Protein AF-A0A3N5VMV5-F1 (afdb_monomer_lite)

pLDDT: mean 78.98, std 21.88, range [36.5, 98.56]

Sequence (116 aa):
MRSVEQGSAMRNAKHVTNAAVLALCGCLFWTAGGCRQAQAPSRPIIGITSVYEPAKEKKPAQTTVTFAYAAAVAENGGVPVVLPTIDNERILQRYLEVLDGLVLIGGDDIPPEMYG

Foldseek 3Di:
DDDDYDDDDDDDDDDPDDPPPVVVVPVVVPPPDDPPPPDPPDQFEEEEEWDWDPDDPPGHIDTDDDCVVCVVSVVVRHHYDYDYPDPDPVVVVVCVVRGPYYDYDDDDDDPPVPDD

Secondary structure (DSSP, 8-state):
------------------SSSTTSSTTTTSSS------------EEEEE-EEE--BTTB--EEE--HHHHHHHHHTT-EEEEE-----HHHHHHHHHH-SEEE----SPPPGGG--

Radius of gyration: 34.9 Å; chains: 1; bounding box: 73×63×100 Å

Structure (mmCIF, N/CA/C/O backbone):
data_AF-A0A3N5VMV5-F1
#
_entry.id   AF-A0A3N5VMV5-F1
#
loop_
_atom_site.group_PDB
_atom_site.id
_atom_site.type_symbol
_atom_site.label_atom_id
_atom_site.label_alt_id
_atom_site.label_comp_id
_atom_site.label_asym_id
_atom_site.label_entity_id
_atom_site.label_seq_id
_atom_site.pdbx_PDB_ins_code
_atom_site.Cartn_x
_atom_site.Cartn_y
_atom_site.Cartn_z
_atom_site.occupancy
_atom_site.B_iso_or_equiv
_atom_site.auth_seq_id
_atom_site.auth_comp_id
_atom_site.auth_asym_id
_atom_site.auth_atom_id
_atom_site.pdbx_PDB_model_num
ATOM 1 N N . MET A 1 1 ? -33.275 -48.821 80.405 1.00 43.09 1 MET A N 1
ATOM 2 C CA . MET A 1 1 ? -31.977 -49.390 79.970 1.00 43.09 1 MET A CA 1
ATOM 3 C C . MET A 1 1 ? -32.243 -50.393 78.856 1.00 43.09 1 MET A C 1
ATOM 5 O O . MET A 1 1 ? -33.127 -51.213 79.053 1.00 43.09 1 MET A O 1
ATOM 9 N N . ARG A 1 2 ? -31.454 -50.315 77.764 1.00 37.19 2 ARG A N 1
ATOM 10 C CA . ARG A 1 2 ? -31.484 -51.098 76.494 1.00 37.19 2 ARG A CA 1
ATOM 11 C C . ARG A 1 2 ? -32.663 -50.721 75.573 1.00 37.19 2 ARG A C 1
ATOM 13 O O . ARG A 1 2 ? -33.796 -50.969 75.942 1.00 37.19 2 ARG A O 1
ATOM 20 N N . SER A 1 3 ? -32.520 -49.927 74.505 1.00 41.19 3 SER A N 1
ATOM 21 C CA . SER A 1 3 ? -31.590 -49.915 73.350 1.00 41.19 3 SER A CA 1
ATOM 22 C C . SER A 1 3 ? -31.766 -51.101 72.395 1.00 41.19 3 SER A C 1
ATOM 24 O O . SER A 1 3 ? -31.929 -52.215 72.885 1.00 41.19 3 SER A O 1
ATOM 26 N N . VAL A 1 4 ? -31.597 -50.805 71.089 1.00 50.75 4 VAL A N 1
ATOM 27 C CA . VAL A 1 4 ? -31.507 -51.663 69.873 1.00 50.75 4 VAL A CA 1
ATOM 28 C C . VAL A 1 4 ? -32.779 -51.615 68.990 1.00 50.75 4 VAL A C 1
ATOM 30 O O . VAL A 1 4 ? -33.821 -52.111 69.397 1.00 50.75 4 VAL A O 1
ATOM 33 N N . GLU A 1 5 ? -32.817 -50.742 67.961 1.00 48.38 5 GLU A N 1
ATOM 34 C CA . GLU A 1 5 ? -32.515 -50.952 66.504 1.00 48.38 5 GLU A CA 1
ATOM 35 C C . GLU A 1 5 ? -33.729 -51.479 65.708 1.00 48.38 5 GLU A C 1
ATOM 37 O O . GLU A 1 5 ? -34.511 -52.238 66.255 1.00 48.38 5 GLU A O 1
ATOM 42 N N . GLN A 1 6 ? -33.976 -51.245 64.414 1.00 46.72 6 GLN A N 1
ATOM 43 C CA . GLN A 1 6 ? -33.566 -50.345 63.318 1.00 46.72 6 GLN A CA 1
ATOM 44 C C . GLN A 1 6 ? -34.482 -50.731 62.120 1.00 46.72 6 GLN A C 1
ATOM 46 O O . GLN A 1 6 ? -35.014 -51.838 62.095 1.00 46.72 6 GLN A O 1
ATOM 51 N N . GLY A 1 7 ? -34.596 -49.872 61.095 1.00 36.50 7 GLY A N 1
ATOM 52 C CA . GLY A 1 7 ? -35.085 -50.242 59.748 1.00 36.50 7 GLY A CA 1
ATOM 53 C C . GLY A 1 7 ? -36.384 -49.529 59.346 1.00 36.50 7 GLY A C 1
ATOM 54 O O . GLY A 1 7 ? -37.460 -49.977 59.703 1.00 36.50 7 GLY A O 1
ATOM 55 N N . SER A 1 8 ? -36.363 -48.309 58.799 1.00 40.94 8 SER A N 1
ATOM 56 C CA . SER A 1 8 ? -35.926 -47.886 57.451 1.00 40.94 8 SER A CA 1
ATOM 57 C C . SER A 1 8 ? -36.993 -48.073 56.358 1.00 40.94 8 SER A C 1
ATOM 59 O O . SER A 1 8 ? -37.498 -49.169 56.157 1.00 40.94 8 SER A O 1
ATOM 61 N N . ALA A 1 9 ? -37.201 -46.979 55.607 1.00 41.12 9 ALA A N 1
ATOM 62 C CA . ALA A 1 9 ? -37.903 -46.852 54.321 1.00 41.12 9 ALA A CA 1
ATOM 63 C C . ALA A 1 9 ? -39.450 -46.947 54.398 1.00 41.12 9 ALA A C 1
ATOM 65 O O . ALA A 1 9 ? -39.999 -47.821 55.037 1.00 41.12 9 ALA A O 1
ATOM 66 N N . MET A 1 10 ? -40.273 -46.070 53.818 1.00 38.44 10 MET A N 1
ATOM 67 C CA . MET A 1 10 ? -40.123 -45.161 52.686 1.00 38.44 10 MET A CA 1
ATOM 68 C C . MET A 1 10 ? -40.982 -43.905 52.902 1.00 38.44 10 MET A C 1
ATOM 70 O O . MET A 1 10 ? -42.160 -43.983 53.241 1.00 38.44 10 MET A O 1
ATOM 74 N N . ARG A 1 11 ? -40.401 -42.736 52.622 1.00 48.19 11 ARG A N 1
ATOM 75 C CA . ARG A 1 11 ? -41.125 -41.489 52.349 1.00 48.19 11 ARG A CA 1
ATOM 76 C C . ARG A 1 11 ? -41.355 -41.407 50.845 1.00 48.19 11 ARG A C 1
ATOM 78 O O . ARG A 1 11 ? -40.371 -41.477 50.116 1.00 48.19 11 ARG A O 1
ATOM 85 N N . ASN A 1 12 ? -42.587 -41.189 50.387 1.00 43.53 12 ASN A N 1
ATOM 86 C CA . ASN A 1 12 ? -42.808 -40.502 49.111 1.00 43.53 12 ASN A CA 1
ATOM 87 C C . ASN A 1 12 ? -44.245 -39.972 48.982 1.00 43.53 12 ASN A C 1
ATOM 89 O O . ASN A 1 12 ? -45.097 -40.536 48.306 1.00 43.53 12 ASN A O 1
ATOM 93 N N . ALA A 1 13 ? -44.502 -38.839 49.631 1.00 55.62 13 ALA A N 1
ATOM 94 C CA . ALA A 1 13 ? -45.273 -37.795 48.973 1.00 55.62 13 ALA A CA 1
ATOM 95 C C . ALA A 1 13 ? -44.329 -37.142 47.963 1.00 55.62 13 ALA A C 1
ATOM 97 O O . ALA A 1 13 ? -43.179 -36.929 48.346 1.00 55.62 13 ALA A O 1
ATOM 98 N N . LYS A 1 14 ? -44.791 -36.833 46.744 1.00 48.34 14 LYS A N 1
ATOM 99 C CA . LYS A 1 14 ? -44.337 -35.683 45.938 1.00 48.34 14 LYS A CA 1
ATOM 100 C C . LYS A 1 14 ? -45.093 -35.598 44.602 1.00 48.34 14 LYS A C 1
ATOM 102 O O . LYS A 1 14 ? -44.921 -36.413 43.708 1.00 48.34 14 LYS A O 1
ATOM 107 N N . HIS A 1 15 ? -45.868 -34.519 44.517 1.00 47.62 15 HIS A N 1
ATOM 108 C CA . HIS A 1 15 ? -46.002 -33.631 43.361 1.00 47.62 15 HIS A CA 1
ATOM 109 C C . HIS A 1 15 ? -46.686 -34.145 42.093 1.00 47.62 15 HIS A C 1
ATOM 111 O O . HIS A 1 15 ? -46.071 -34.341 41.052 1.00 47.62 15 HIS A O 1
ATOM 117 N N . VAL A 1 16 ? -48.017 -34.119 42.138 1.00 55.41 16 VAL A N 1
ATOM 118 C CA . VAL A 1 16 ? -48.794 -33.547 41.032 1.00 55.41 16 VAL A CA 1
ATOM 119 C C . VAL A 1 16 ? -48.633 -32.029 41.113 1.00 55.41 16 VAL A C 1
ATOM 121 O O . VAL A 1 16 ? -49.239 -31.436 42.001 1.00 55.41 16 VAL A O 1
ATOM 124 N N . THR A 1 17 ? -47.792 -31.398 40.281 1.00 53.91 17 THR A N 1
ATOM 125 C CA . THR A 1 17 ? -47.959 -29.995 39.814 1.00 53.91 17 THR A CA 1
ATOM 126 C C . THR A 1 17 ? -46.821 -29.524 38.894 1.00 53.91 17 THR A C 1
ATOM 128 O O . THR A 1 17 ? -45.661 -29.843 39.125 1.00 53.91 17 THR A O 1
ATOM 131 N N . ASN A 1 18 ? -47.187 -28.658 37.936 1.00 47.66 18 ASN A N 1
ATOM 132 C CA . ASN A 1 18 ? -46.361 -27.652 37.237 1.00 47.66 18 ASN A CA 1
ATOM 133 C C . ASN A 1 18 ? -45.866 -27.941 35.810 1.00 47.66 18 ASN A C 1
ATOM 135 O O . ASN A 1 18 ? -44.685 -27.813 35.509 1.00 47.66 18 ASN A O 1
ATOM 139 N N . ALA A 1 19 ? -46.809 -28.135 34.883 1.00 50.44 19 ALA A N 1
ATOM 140 C CA . ALA A 1 19 ? -46.577 -27.872 33.456 1.00 50.44 19 ALA A CA 1
ATOM 141 C C . ALA A 1 19 ? -46.609 -26.363 33.088 1.00 50.44 19 ALA A C 1
ATOM 143 O O . ALA A 1 19 ? -46.226 -25.996 31.985 1.00 50.44 19 ALA A O 1
ATOM 144 N N . ALA A 1 20 ? -47.029 -25.468 33.995 1.00 50.78 20 ALA A N 1
ATOM 145 C CA . ALA A 1 20 ? -47.229 -24.040 33.694 1.00 50.78 20 ALA A CA 1
ATOM 146 C C . ALA A 1 20 ? -46.041 -23.113 34.041 1.00 50.78 20 ALA A C 1
ATOM 148 O O . ALA A 1 20 ? -46.057 -21.940 33.682 1.00 50.78 20 ALA A O 1
ATOM 149 N N . VAL A 1 21 ? -44.998 -23.606 34.722 1.00 49.84 21 VAL A N 1
ATOM 150 C CA . VAL A 1 21 ? -43.883 -22.760 35.211 1.00 49.84 21 VAL A CA 1
ATOM 151 C C . VAL A 1 21 ? -42.723 -22.657 34.203 1.00 49.84 21 VAL A C 1
ATOM 153 O O . VAL A 1 21 ? -41.917 -21.734 34.273 1.00 49.84 21 VAL A O 1
ATOM 156 N N . LEU A 1 22 ? -42.662 -23.536 33.198 1.00 52.09 22 LEU A N 1
ATOM 157 C CA . LEU A 1 22 ? -41.564 -23.563 32.218 1.00 52.09 22 LEU A CA 1
ATOM 158 C C . LEU A 1 22 ? -41.652 -22.483 31.123 1.00 52.09 22 LEU A C 1
ATOM 160 O O . LEU A 1 22 ? -40.650 -22.213 30.468 1.00 52.09 22 LEU A O 1
ATOM 164 N N . ALA A 1 23 ? -42.799 -21.821 30.946 1.00 52.56 23 ALA A N 1
ATOM 165 C CA . ALA A 1 23 ? -42.973 -20.807 29.898 1.00 52.56 23 ALA A CA 1
ATOM 166 C C . ALA A 1 23 ? -42.565 -19.377 30.318 1.00 52.56 23 ALA A C 1
ATOM 168 O O . ALA A 1 23 ? -42.379 -18.522 29.458 1.00 52.56 23 ALA A O 1
ATOM 169 N N . LEU A 1 24 ? -42.382 -19.103 31.616 1.00 49.91 24 LEU A N 1
ATOM 170 C CA . LEU A 1 24 ? -42.051 -17.759 32.124 1.00 49.91 24 LEU A CA 1
ATOM 171 C C . LEU A 1 24 ? -40.547 -17.521 32.361 1.00 49.91 24 LEU A C 1
ATOM 173 O O . LEU A 1 24 ? -40.130 -16.372 32.476 1.00 49.91 24 LEU A O 1
ATOM 177 N N . CYS A 1 25 ? -39.712 -18.566 32.353 1.00 47.47 25 CYS A N 1
ATOM 178 C CA . CYS A 1 25 ? -38.249 -18.420 32.451 1.00 47.47 25 CYS A CA 1
ATOM 179 C C . CYS A 1 25 ? -37.544 -18.209 31.098 1.00 47.47 25 CYS A C 1
ATOM 181 O O . CYS A 1 25 ? -36.402 -17.755 31.082 1.00 47.47 25 CYS A O 1
ATOM 183 N N . GLY A 1 26 ? -38.197 -18.499 29.965 1.00 48.72 26 GLY A N 1
ATOM 184 C CA . GLY A 1 26 ? -37.583 -18.364 28.634 1.00 48.72 26 GLY A CA 1
ATOM 185 C C . GLY A 1 26 ? -37.394 -16.916 28.163 1.00 48.72 26 GLY A C 1
ATOM 186 O O . GLY A 1 26 ? -36.470 -16.635 27.408 1.00 48.72 26 GLY A O 1
ATOM 187 N N . CYS A 1 27 ? -38.223 -15.981 28.640 1.00 49.91 27 CYS A N 1
ATOM 188 C CA . CYS A 1 27 ? -38.167 -14.578 28.212 1.00 49.91 27 CYS A CA 1
ATOM 189 C C . CYS A 1 27 ? -37.208 -13.716 29.049 1.00 49.91 27 CYS A C 1
ATOM 191 O O . CYS A 1 27 ? -36.653 -12.758 28.521 1.00 49.91 27 CYS A O 1
ATOM 193 N N . LEU A 1 28 ? -36.952 -14.056 30.321 1.00 47.12 28 LEU A N 1
ATOM 194 C CA . LEU A 1 28 ? -36.025 -13.277 31.160 1.00 47.12 28 LEU A CA 1
ATOM 195 C C . LEU A 1 28 ? -34.544 -13.546 30.863 1.00 47.12 28 LEU A C 1
ATOM 197 O O . LEU A 1 28 ? -33.700 -12.724 31.211 1.00 47.12 28 LEU A O 1
ATOM 201 N N . PHE A 1 29 ? -34.212 -14.658 30.203 1.00 49.41 29 PHE A N 1
ATOM 202 C CA . PHE A 1 29 ? -32.827 -14.939 29.814 1.00 49.41 29 PHE A CA 1
ATOM 203 C C . PHE A 1 29 ? -32.373 -14.182 28.555 1.00 49.41 29 PHE A C 1
ATOM 205 O O . PHE A 1 29 ? -31.174 -14.112 28.300 1.00 49.41 29 PHE A O 1
ATOM 212 N N . TRP A 1 30 ? -33.290 -13.574 27.790 1.00 48.66 30 TRP A N 1
ATOM 213 C CA . TRP A 1 30 ? -32.944 -12.855 26.554 1.00 48.66 30 TRP A CA 1
ATOM 214 C C . TRP A 1 30 ? -32.871 -11.326 26.721 1.00 48.66 30 TRP A C 1
ATOM 216 O O . TRP A 1 30 ? -32.417 -10.621 25.825 1.00 48.66 30 TRP A O 1
ATOM 226 N N . THR A 1 31 ? -33.268 -10.766 27.864 1.00 56.19 31 THR A N 1
ATOM 227 C CA . THR A 1 31 ? -33.392 -9.301 28.007 1.00 56.19 31 THR A CA 1
ATOM 228 C C . THR A 1 31 ? -32.195 -8.608 28.666 1.00 56.19 31 THR A C 1
ATOM 230 O O . THR A 1 31 ? -32.234 -7.393 28.831 1.00 56.19 31 THR A O 1
ATOM 233 N N . ALA A 1 32 ? -31.128 -9.327 29.038 1.00 55.69 32 ALA A N 1
ATOM 234 C CA . ALA A 1 32 ? -30.048 -8.779 29.877 1.00 55.69 32 ALA A CA 1
ATOM 235 C C . ALA A 1 32 ? -28.620 -8.889 29.299 1.00 55.69 32 ALA A C 1
ATOM 237 O O . ALA A 1 32 ? -27.652 -8.805 30.049 1.00 55.69 32 ALA A O 1
ATOM 238 N N . GLY A 1 33 ? -28.447 -9.056 27.984 1.00 54.25 33 GLY A N 1
ATOM 239 C CA . GLY A 1 33 ? -27.110 -9.222 27.402 1.00 54.25 33 GLY A CA 1
ATOM 240 C C . GLY A 1 33 ? -26.959 -8.586 26.032 1.00 54.25 33 GLY A C 1
ATOM 241 O O . GLY A 1 33 ? -27.026 -9.279 25.024 1.00 54.25 33 GLY A O 1
ATOM 242 N N . GLY A 1 34 ? -26.736 -7.273 25.977 1.00 52.50 34 GLY A N 1
ATOM 243 C CA . GLY A 1 34 ? -26.411 -6.647 24.700 1.00 52.50 34 GLY A CA 1
ATOM 244 C C . GLY A 1 34 ? -26.304 -5.132 24.694 1.00 52.50 34 GLY A C 1
ATOM 245 O O . GLY A 1 34 ? -26.735 -4.521 23.721 1.00 52.50 34 GLY A O 1
ATOM 246 N N . CYS A 1 35 ? -25.702 -4.503 25.709 1.00 55.47 35 CYS A N 1
ATOM 247 C CA . CYS A 1 35 ? -25.043 -3.224 25.443 1.00 55.47 35 CYS A CA 1
ATOM 248 C C . CYS A 1 35 ? -23.915 -3.524 24.452 1.00 55.47 35 CYS A C 1
ATOM 250 O O . CYS A 1 35 ? -22.827 -3.944 24.842 1.00 55.47 35 CYS A O 1
ATOM 252 N N . ARG A 1 36 ? -24.206 -3.397 23.155 1.00 60.00 36 ARG A N 1
ATOM 253 C CA . ARG A 1 36 ? -23.201 -3.411 22.098 1.00 60.00 36 ARG A CA 1
ATOM 254 C C . ARG A 1 36 ? -22.293 -2.230 22.428 1.00 60.00 36 ARG A C 1
ATOM 256 O O . ARG A 1 36 ? -22.721 -1.087 22.284 1.00 60.00 36 ARG A O 1
ATOM 263 N N . GLN A 1 37 ? -21.110 -2.490 22.989 1.00 55.66 37 GLN A N 1
ATOM 264 C CA . GLN A 1 37 ? -20.114 -1.437 23.141 1.00 55.66 37 GLN A CA 1
ATOM 265 C C . GLN A 1 37 ? -19.926 -0.858 21.743 1.00 55.66 37 GLN A C 1
ATOM 267 O O . GLN A 1 37 ? -19.592 -1.589 20.809 1.00 55.66 37 GLN A O 1
ATOM 272 N N . ALA A 1 38 ? -20.255 0.419 21.575 1.00 57.19 38 ALA A N 1
ATOM 273 C CA . ALA A 1 38 ? -19.882 1.141 20.380 1.00 57.19 38 ALA A CA 1
ATOM 274 C C . ALA A 1 38 ? -18.354 1.158 20.389 1.00 57.19 38 ALA A C 1
ATOM 276 O O . ALA A 1 38 ? -17.745 1.955 21.100 1.00 57.19 38 ALA A O 1
ATOM 277 N N . GLN A 1 39 ? -17.741 0.198 19.694 1.00 62.94 39 GLN A N 1
ATOM 278 C CA . GLN A 1 39 ? -16.315 0.212 19.426 1.00 62.94 39 GLN A CA 1
ATOM 279 C C . GLN A 1 39 ? -16.042 1.593 18.826 1.00 62.94 39 GLN A C 1
ATOM 281 O O . GLN A 1 39 ? -16.659 1.949 17.817 1.00 62.94 39 GLN A O 1
ATOM 286 N N . ALA A 1 40 ? -15.197 2.403 19.472 1.00 62.84 40 ALA A N 1
ATOM 287 C CA . ALA A 1 40 ? -14.704 3.617 18.833 1.00 62.84 40 ALA A CA 1
ATOM 288 C C . ALA A 1 40 ? -14.205 3.211 17.438 1.00 62.84 40 ALA A C 1
ATOM 290 O O . ALA A 1 40 ? -13.583 2.147 17.348 1.00 62.84 40 ALA A O 1
ATOM 291 N N . PRO A 1 41 ? -14.517 3.961 16.365 1.00 64.06 41 PRO A N 1
ATOM 292 C CA . PRO A 1 41 ? -14.171 3.531 15.020 1.00 64.06 41 PRO A CA 1
ATOM 293 C C . PRO A 1 41 ? -12.659 3.316 14.969 1.00 64.06 41 PRO A C 1
ATOM 295 O O . PRO A 1 41 ? -11.881 4.271 15.039 1.00 64.06 41 PRO A O 1
ATOM 298 N N . SER A 1 42 ? -12.242 2.049 14.938 1.00 85.69 42 SER A N 1
ATOM 299 C CA . SER A 1 42 ? -10.844 1.692 14.764 1.00 85.69 42 SER A CA 1
ATOM 300 C C . SER A 1 42 ? -10.448 2.235 13.407 1.00 85.69 42 SER A C 1
ATOM 302 O O . SER A 1 42 ? -11.134 1.966 12.424 1.00 85.69 42 SER A O 1
ATOM 304 N N . ARG A 1 43 ? -9.388 3.042 13.353 1.00 94.75 43 ARG A N 1
ATOM 305 C CA . ARG A 1 43 ? -8.850 3.500 12.073 1.00 94.75 43 ARG A CA 1
ATOM 306 C C . ARG A 1 43 ? -8.201 2.279 11.412 1.00 94.75 43 ARG A C 1
ATOM 308 O O . ARG A 1 43 ? -7.183 1.838 11.946 1.00 94.75 43 ARG A O 1
ATOM 315 N N . PRO A 1 44 ? -8.778 1.703 10.340 1.00 97.50 44 PRO A N 1
ATOM 316 C CA . PRO A 1 44 ? -8.257 0.465 9.775 1.00 97.50 44 PRO A CA 1
ATOM 317 C C . PRO A 1 44 ? -6.864 0.698 9.184 1.00 97.50 44 PRO A C 1
ATOM 319 O O . PRO A 1 44 ? -6.636 1.715 8.521 1.00 97.50 44 PRO A O 1
ATOM 322 N N . ILE A 1 45 ? -5.934 -0.223 9.418 1.00 98.25 45 ILE A N 1
ATOM 323 C CA . ILE A 1 45 ? -4.591 -0.206 8.843 1.00 98.25 45 ILE A CA 1
ATOM 324 C C . ILE A 1 45 ? -4.676 -0.792 7.437 1.00 98.25 45 ILE A C 1
ATOM 326 O O . ILE A 1 45 ? -4.889 -1.990 7.258 1.00 98.25 45 ILE A O 1
ATOM 330 N N . ILE A 1 46 ? -4.504 0.061 6.431 1.00 98.56 46 ILE A N 1
ATO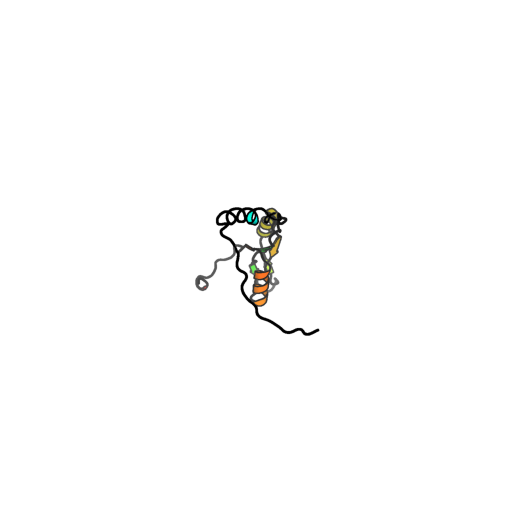M 331 C CA . ILE A 1 46 ? -4.621 -0.323 5.026 1.00 98.56 46 ILE A CA 1
ATOM 332 C C . ILE A 1 46 ? -3.231 -0.359 4.403 1.00 98.56 46 ILE A C 1
ATOM 334 O O . ILE A 1 46 ? -2.545 0.663 4.307 1.00 98.56 46 ILE A O 1
ATOM 338 N N . GLY A 1 47 ? -2.825 -1.547 3.963 1.00 98.25 47 GLY A N 1
ATOM 339 C CA . GLY A 1 47 ? -1.606 -1.728 3.192 1.00 98.25 47 GLY A CA 1
ATOM 340 C C . GLY A 1 47 ? -1.780 -1.190 1.778 1.00 98.25 47 GLY A C 1
ATOM 341 O O . GLY A 1 47 ? -2.821 -1.392 1.159 1.00 98.25 47 GLY A O 1
ATOM 342 N N . ILE A 1 48 ? -0.765 -0.521 1.251 1.00 98.19 48 ILE A N 1
ATOM 343 C CA . ILE A 1 48 ? -0.735 -0.013 -0.119 1.00 98.19 48 ILE A CA 1
ATOM 344 C C . ILE A 1 48 ? 0.487 -0.629 -0.787 1.00 98.19 48 ILE A C 1
ATOM 346 O O . ILE A 1 48 ? 1.610 -0.402 -0.329 1.00 98.19 48 ILE A O 1
ATOM 350 N N . THR A 1 49 ? 0.283 -1.423 -1.839 1.00 96.62 49 THR A N 1
ATOM 351 C CA . THR A 1 49 ? 1.403 -1.981 -2.607 1.00 96.62 49 THR A CA 1
ATOM 352 C C . THR A 1 49 ? 2.224 -0.865 -3.257 1.00 96.62 49 THR A C 1
ATOM 354 O O . THR A 1 49 ? 1.783 0.277 -3.381 1.00 96.62 49 THR A O 1
ATOM 357 N N . SER A 1 50 ? 3.456 -1.177 -3.639 1.00 95.31 50 SER A N 1
ATOM 358 C CA . SER A 1 50 ? 4.383 -0.217 -4.234 1.00 95.31 50 SER A CA 1
ATOM 359 C C . SER A 1 50 ? 5.050 -0.804 -5.467 1.00 95.31 50 SER A C 1
ATOM 361 O O . SER A 1 50 ? 5.118 -2.022 -5.626 1.00 95.31 50 SER A O 1
ATOM 363 N N . VAL A 1 51 ? 5.562 0.073 -6.326 1.00 93.62 51 VAL A N 1
ATOM 364 C CA . VAL A 1 51 ? 6.366 -0.318 -7.481 1.00 93.62 51 VAL A CA 1
ATOM 365 C C . VAL A 1 51 ? 7.830 -0.350 -7.062 1.00 93.62 51 VAL A C 1
ATOM 367 O O . VAL A 1 51 ? 8.355 0.634 -6.533 1.00 93.62 51 VAL A O 1
ATOM 370 N N . TYR A 1 52 ? 8.490 -1.485 -7.286 1.00 93.06 52 TYR A N 1
ATOM 371 C CA . TYR A 1 52 ? 9.927 -1.620 -7.091 1.00 93.06 52 TYR A CA 1
ATOM 372 C C . TYR A 1 52 ? 10.675 -1.332 -8.390 1.00 93.06 52 TYR A C 1
ATOM 374 O O . TYR A 1 52 ? 10.497 -2.013 -9.397 1.00 93.06 52 TYR A O 1
ATOM 382 N N . GLU A 1 53 ? 11.565 -0.349 -8.341 1.00 92.44 53 GLU A N 1
ATOM 383 C CA . GLU A 1 53 ? 12.504 -0.058 -9.413 1.00 92.44 53 GLU A CA 1
ATOM 384 C C . GLU A 1 53 ? 13.905 -0.513 -8.980 1.00 92.44 53 GLU A C 1
ATOM 386 O O . GLU A 1 53 ? 14.452 0.034 -8.014 1.00 92.44 53 GLU A O 1
ATOM 391 N N . PRO A 1 54 ? 14.525 -1.491 -9.666 1.00 92.50 54 PRO A N 1
ATOM 392 C CA . PRO A 1 54 ? 15.874 -1.928 -9.333 1.00 92.50 54 PRO A CA 1
ATOM 393 C C . PRO A 1 54 ? 16.899 -0.821 -9.598 1.00 92.50 54 PRO A C 1
ATOM 395 O O . PRO A 1 54 ? 16.692 0.077 -10.421 1.00 92.50 54 PRO A O 1
ATOM 398 N N . ALA A 1 55 ? 18.040 -0.906 -8.911 1.00 95.81 55 ALA A N 1
A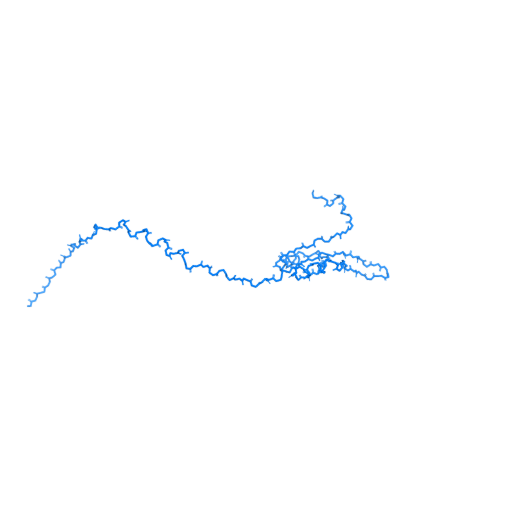TOM 399 C CA . ALA A 1 55 ? 19.128 0.047 -9.092 1.00 95.81 55 ALA A CA 1
ATOM 400 C C . ALA A 1 55 ? 19.625 0.056 -10.550 1.00 95.81 55 ALA A C 1
ATOM 402 O O . ALA A 1 55 ? 19.808 -0.990 -11.172 1.00 95.81 55 ALA A O 1
ATOM 403 N N . LYS A 1 56 ? 19.880 1.254 -11.076 1.00 95.00 56 LYS A N 1
ATOM 404 C CA . LYS A 1 56 ? 20.507 1.505 -12.384 1.00 95.00 56 LYS A CA 1
ATOM 405 C C . LYS A 1 56 ? 21.811 2.267 -12.151 1.00 95.00 56 LYS A C 1
ATOM 407 O O . LYS A 1 56 ? 21.969 2.884 -11.105 1.00 95.00 56 LYS A O 1
ATOM 412 N N . GLU A 1 57 ? 22.729 2.290 -13.117 1.00 92.62 57 GLU A N 1
ATOM 413 C CA . GLU A 1 57 ? 24.099 2.826 -12.940 1.00 92.62 57 GLU A CA 1
ATOM 414 C C . GLU A 1 57 ? 24.197 4.151 -12.160 1.00 92.62 57 GLU A C 1
ATOM 416 O O . GLU A 1 57 ? 25.089 4.328 -11.337 1.00 92.62 57 GLU A O 1
ATOM 421 N N . LYS A 1 58 ? 23.266 5.084 -12.395 1.00 94.38 58 LYS A N 1
ATOM 422 C CA . LYS A 1 58 ? 23.237 6.409 -11.751 1.00 94.38 58 LYS A CA 1
ATOM 423 C C . LYS A 1 58 ? 22.062 6.616 -10.790 1.00 94.38 58 LYS A C 1
ATOM 425 O O . LYS A 1 58 ? 21.802 7.751 -10.397 1.00 94.38 58 LYS A O 1
ATOM 430 N N . LYS A 1 59 ? 21.302 5.567 -10.458 1.00 94.94 59 LYS A N 1
ATOM 431 C CA . LYS A 1 59 ? 20.093 5.656 -9.624 1.00 94.94 59 LYS A CA 1
ATOM 432 C C . LYS A 1 59 ? 20.008 4.471 -8.653 1.00 94.94 59 LYS A C 1
ATOM 434 O O . LYS A 1 59 ? 20.007 3.331 -9.115 1.00 94.94 59 LYS A O 1
ATOM 439 N N . PRO A 1 60 ? 19.894 4.706 -7.333 1.00 95.69 60 PRO A N 1
ATOM 440 C CA . PRO A 1 60 ? 19.668 3.622 -6.384 1.00 95.69 60 PRO A CA 1
ATOM 441 C C . PRO A 1 60 ? 18.315 2.949 -6.644 1.00 95.69 60 PRO A C 1
ATOM 443 O O . PRO A 1 60 ? 17.445 3.528 -7.301 1.00 95.69 60 PRO A O 1
ATOM 446 N N . ALA A 1 61 ? 18.148 1.740 -6.106 1.00 94.75 61 ALA A N 1
ATOM 447 C CA . ALA A 1 61 ? 16.857 1.067 -6.108 1.00 94.75 61 ALA A CA 1
ATOM 448 C C . ALA A 1 61 ? 15.822 1.916 -5.357 1.00 94.75 61 ALA A C 1
ATOM 450 O O . ALA A 1 61 ? 16.149 2.559 -4.355 1.00 94.75 61 ALA A O 1
ATOM 451 N N . GLN A 1 62 ? 14.590 1.925 -5.851 1.00 94.31 62 GLN A N 1
ATOM 452 C CA . GLN A 1 62 ? 13.511 2.741 -5.313 1.00 94.31 62 GLN A CA 1
ATOM 453 C C . GLN A 1 62 ? 12.238 1.927 -5.143 1.00 94.31 62 GLN A C 1
ATOM 455 O O . GLN A 1 62 ? 12.003 0.919 -5.802 1.00 94.31 62 GLN A O 1
ATOM 460 N N . THR A 1 63 ? 11.417 2.385 -4.211 1.00 94.50 63 TH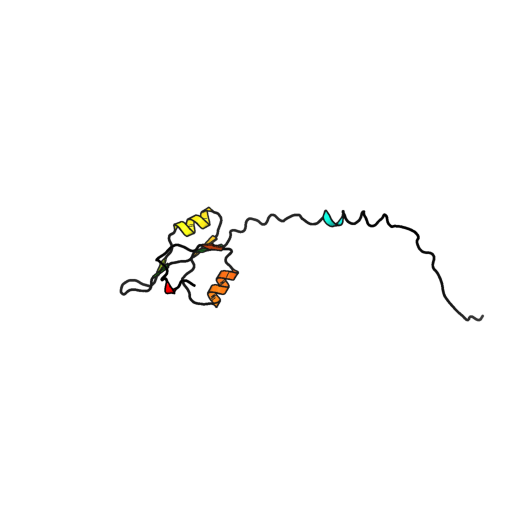R A N 1
ATOM 461 C CA . THR A 1 63 ? 10.088 1.857 -3.945 1.00 94.50 63 THR A CA 1
ATOM 462 C C . THR A 1 63 ? 9.149 3.045 -3.958 1.00 94.50 63 THR A C 1
ATOM 464 O O . THR A 1 63 ? 9.277 3.937 -3.117 1.00 94.50 63 THR A O 1
ATOM 467 N N . THR A 1 64 ? 8.272 3.105 -4.954 1.00 94.25 64 THR A N 1
ATOM 468 C CA . THR A 1 64 ? 7.466 4.293 -5.240 1.00 94.25 64 THR A CA 1
ATOM 469 C C . THR A 1 64 ? 5.976 3.979 -5.188 1.00 94.25 64 THR A C 1
ATOM 471 O O . THR A 1 64 ? 5.523 2.863 -5.442 1.00 94.25 64 THR A O 1
ATOM 474 N N . VAL A 1 65 ? 5.202 4.992 -4.806 1.00 95.75 65 VAL A N 1
ATOM 475 C CA . VAL A 1 65 ? 3.740 4.963 -4.779 1.00 95.75 65 VAL A CA 1
ATOM 476 C C . VAL A 1 65 ? 3.226 6.376 -5.023 1.00 95.75 65 VAL A C 1
ATOM 478 O O . VAL A 1 65 ? 3.782 7.350 -4.509 1.00 95.75 65 VAL A O 1
ATOM 481 N N . THR A 1 66 ? 2.164 6.517 -5.814 1.00 95.62 66 THR A N 1
ATOM 482 C CA . THR A 1 66 ? 1.509 7.815 -5.997 1.00 95.62 66 THR A CA 1
ATOM 483 C C . THR A 1 66 ? 0.854 8.249 -4.688 1.00 95.62 66 THR A C 1
ATOM 485 O O . THR A 1 66 ? 0.069 7.504 -4.102 1.00 95.62 66 THR A O 1
ATOM 488 N N . PHE A 1 67 ? 1.114 9.482 -4.247 1.00 96.81 67 PHE A N 1
ATOM 489 C CA . PHE A 1 67 ? 0.587 9.998 -2.977 1.00 96.81 67 PHE A CA 1
ATOM 490 C C . PHE A 1 67 ? -0.948 9.952 -2.876 1.00 96.81 67 PHE A C 1
ATOM 492 O O . PHE A 1 67 ? -1.482 9.792 -1.783 1.00 96.81 67 PHE A O 1
ATOM 499 N N . ALA A 1 68 ? -1.654 10.016 -4.010 1.00 97.56 68 ALA A N 1
ATOM 500 C CA . ALA A 1 68 ? -3.111 9.921 -4.078 1.00 97.56 68 ALA A CA 1
ATOM 501 C C . ALA A 1 68 ? -3.679 8.672 -3.376 1.00 97.56 68 ALA A C 1
ATOM 503 O O . ALA A 1 68 ? -4.730 8.766 -2.753 1.00 97.56 68 ALA A O 1
ATOM 504 N N . TYR A 1 69 ? -2.977 7.531 -3.404 1.00 98.00 69 TYR A N 1
ATOM 505 C CA . TYR A 1 69 ? -3.421 6.326 -2.693 1.00 98.00 69 TYR A CA 1
ATOM 506 C C . TYR A 1 69 ? -3.376 6.508 -1.173 1.00 98.00 69 TYR A C 1
ATOM 508 O O . TYR A 1 69 ? -4.335 6.184 -0.475 1.00 98.00 69 TYR A O 1
ATOM 516 N N . ALA A 1 70 ? -2.278 7.067 -0.654 1.00 98.12 70 ALA A N 1
ATOM 517 C CA . ALA A 1 70 ? -2.133 7.333 0.774 1.00 98.12 70 ALA A CA 1
ATOM 518 C C . ALA A 1 70 ? -3.119 8.412 1.248 1.00 98.12 70 ALA A C 1
ATOM 520 O O . ALA A 1 70 ? -3.734 8.258 2.304 1.00 98.12 70 ALA A O 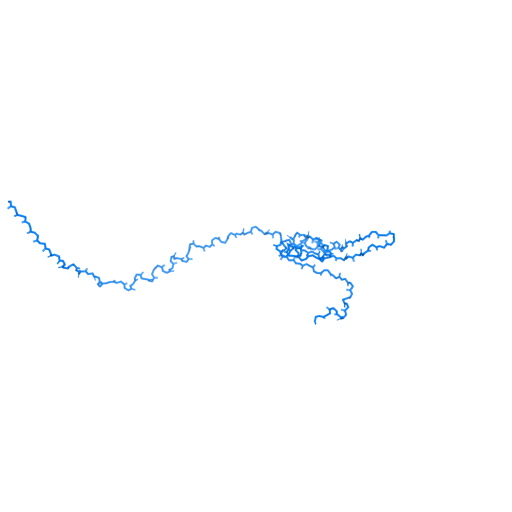1
ATOM 521 N N . ALA A 1 71 ? -3.302 9.467 0.445 1.00 98.38 71 ALA A N 1
ATOM 522 C CA . ALA A 1 71 ? -4.272 10.525 0.701 1.00 98.38 71 ALA A CA 1
ATOM 523 C C . ALA A 1 71 ? -5.701 9.970 0.765 1.00 98.38 71 ALA A C 1
ATOM 525 O O . ALA A 1 71 ? -6.373 10.162 1.773 1.00 98.38 71 ALA A O 1
ATOM 526 N N . ALA A 1 72 ? -6.124 9.190 -0.235 1.00 98.19 72 ALA A N 1
ATOM 527 C CA . ALA A 1 72 ? -7.464 8.609 -0.279 1.00 98.19 72 ALA A CA 1
ATOM 528 C C . ALA A 1 72 ? -7.768 7.735 0.950 1.00 98.19 72 ALA A C 1
ATOM 530 O O . ALA A 1 72 ? -8.850 7.834 1.528 1.00 98.19 72 ALA A O 1
ATOM 531 N N . VAL A 1 73 ? -6.812 6.910 1.393 1.00 98.31 73 VAL A N 1
ATOM 532 C CA . VAL A 1 73 ? -6.967 6.104 2.617 1.00 98.31 73 VAL A CA 1
ATOM 533 C C . VAL A 1 73 ? -7.118 6.997 3.852 1.00 98.31 73 VAL A C 1
ATOM 535 O O . VAL A 1 73 ? -8.022 6.782 4.662 1.00 98.31 73 VAL A O 1
ATOM 538 N N . ALA A 1 74 ? -6.253 8.002 4.003 1.00 98.19 74 ALA A N 1
ATOM 539 C CA . ALA A 1 74 ? -6.266 8.890 5.163 1.00 98.19 74 ALA A CA 1
ATOM 540 C C . ALA A 1 74 ? -7.548 9.740 5.240 1.00 98.19 74 ALA A C 1
ATOM 542 O O . ALA A 1 74 ? -8.142 9.863 6.315 1.00 98.19 74 ALA A O 1
ATOM 543 N N . GLU A 1 75 ? -7.996 10.279 4.104 1.00 98.25 75 GLU A N 1
ATOM 544 C CA . GLU A 1 75 ? -9.214 11.089 3.960 1.00 98.25 75 GLU A CA 1
ATOM 545 C C . GLU A 1 75 ? -10.487 10.299 4.297 1.00 98.25 75 GLU A C 1
ATOM 547 O O . GLU A 1 75 ? -11.453 10.874 4.794 1.00 98.25 75 GLU A O 1
ATOM 552 N N . ASN A 1 76 ? -10.468 8.974 4.118 1.00 97.25 76 ASN A N 1
ATOM 553 C CA . ASN A 1 76 ? -11.575 8.075 4.461 1.00 97.25 76 ASN A CA 1
ATOM 554 C C . ASN A 1 76 ? -11.430 7.419 5.849 1.00 97.25 76 ASN A C 1
ATOM 556 O O . ASN A 1 76 ? -12.128 6.459 6.167 1.00 97.25 76 ASN A O 1
ATOM 560 N N . GLY A 1 77 ? -10.540 7.935 6.705 1.00 96.50 77 GLY A N 1
ATOM 561 C CA . GLY A 1 77 ? -10.423 7.508 8.104 1.00 96.50 77 GLY A CA 1
ATOM 562 C C . GLY A 1 77 ? -9.515 6.299 8.355 1.00 96.50 77 GLY A C 1
ATOM 563 O O . GLY A 1 77 ? -9.397 5.874 9.505 1.00 96.50 77 GLY A O 1
ATOM 564 N N . GLY A 1 78 ? -8.836 5.782 7.328 1.00 97.62 78 GLY A N 1
ATOM 565 C CA . GLY A 1 78 ? -7.834 4.721 7.453 1.00 97.62 78 GLY A CA 1
ATOM 566 C C . GLY A 1 78 ? -6.457 5.216 7.912 1.00 97.62 78 GLY A C 1
ATOM 567 O O . GLY A 1 78 ? -6.208 6.420 8.047 1.00 97.62 78 GLY A O 1
ATOM 568 N N . VAL A 1 79 ? -5.554 4.265 8.155 1.00 98.25 79 VAL A N 1
ATOM 569 C CA . VAL A 1 79 ? -4.121 4.471 8.407 1.00 98.25 79 VAL A CA 1
ATOM 570 C C . VAL A 1 79 ? -3.338 3.830 7.254 1.00 98.25 79 VAL A C 1
ATOM 572 O O . VAL A 1 79 ? -3.287 2.602 7.179 1.00 98.25 79 VAL A O 1
ATOM 575 N N . PRO A 1 80 ? -2.752 4.619 6.335 1.00 98.25 80 PRO A N 1
ATOM 576 C CA . PRO A 1 80 ? -2.026 4.070 5.194 1.00 98.25 80 PRO A CA 1
ATOM 577 C C . PRO A 1 80 ? -0.646 3.537 5.598 1.00 98.25 80 PRO A C 1
ATOM 579 O O . PRO A 1 80 ? 0.108 4.213 6.301 1.00 98.25 80 PRO A O 1
ATOM 582 N N . VAL A 1 81 ? -0.284 2.358 5.088 1.00 97.75 81 VAL A N 1
ATOM 583 C CA . VAL A 1 81 ? 1.056 1.764 5.220 1.00 97.75 81 VAL A CA 1
ATOM 584 C C . VAL A 1 81 ? 1.568 1.374 3.837 1.00 97.75 81 VAL A C 1
ATOM 586 O O . VAL A 1 81 ? 0.975 0.533 3.170 1.00 97.75 81 VAL A O 1
ATOM 589 N N . VAL A 1 82 ? 2.678 1.969 3.397 1.00 97.31 82 VAL A N 1
ATOM 590 C CA . VAL A 1 82 ? 3.314 1.607 2.120 1.00 97.31 82 VAL A CA 1
ATOM 591 C C . VAL A 1 82 ? 4.087 0.303 2.290 1.00 97.31 82 VAL A C 1
ATOM 593 O O . VAL A 1 82 ? 4.962 0.204 3.151 1.00 97.31 82 VAL A O 1
ATOM 596 N N . LEU A 1 83 ? 3.763 -0.687 1.463 1.00 96.75 83 LEU A N 1
ATOM 597 C CA . LEU A 1 83 ? 4.349 -2.020 1.504 1.00 96.75 83 LEU A CA 1
ATOM 598 C C . LEU A 1 83 ? 5.404 -2.164 0.402 1.00 96.75 83 LEU A C 1
ATOM 600 O O . LEU A 1 83 ? 5.037 -2.114 -0.775 1.00 96.75 83 LEU A O 1
ATOM 604 N N . PRO A 1 84 ? 6.693 -2.350 0.736 1.00 94.12 84 PRO A N 1
ATOM 605 C CA . PRO A 1 84 ? 7.725 -2.648 -0.254 1.00 94.12 84 PRO A CA 1
ATOM 606 C C . PRO A 1 84 ? 7.499 -4.018 -0.910 1.00 94.12 84 PRO A C 1
ATOM 608 O O . PRO A 1 84 ? 6.953 -4.932 -0.292 1.00 94.12 84 PRO A O 1
ATOM 611 N N . THR A 1 85 ? 7.966 -4.182 -2.150 1.00 90.88 85 THR A N 1
ATOM 612 C CA . THR A 1 85 ? 7.959 -5.488 -2.832 1.00 90.88 85 THR A CA 1
ATOM 613 C C . THR A 1 85 ? 9.032 -6.386 -2.209 1.00 90.88 85 THR A C 1
ATOM 615 O O . THR A 1 85 ? 10.216 -6.245 -2.512 1.00 90.88 85 THR A O 1
ATOM 618 N N . ILE A 1 86 ? 8.633 -7.271 -1.293 1.00 92.06 86 ILE A N 1
ATOM 619 C CA . ILE A 1 86 ? 9.530 -8.190 -0.581 1.00 92.06 86 ILE A CA 1
ATOM 620 C C . ILE A 1 86 ? 9.049 -9.626 -0.788 1.00 92.06 86 ILE A C 1
ATOM 622 O O . ILE A 1 86 ? 7.932 -9.966 -0.408 1.00 92.06 86 ILE A O 1
ATOM 626 N N . ASP A 1 87 ? 9.931 -10.478 -1.309 1.00 92.12 87 ASP A N 1
ATOM 627 C CA . ASP A 1 87 ? 9.709 -11.922 -1.427 1.00 92.12 87 ASP A CA 1
ATOM 628 C C . ASP A 1 87 ? 10.220 -12.646 -0.169 1.00 92.12 87 ASP A C 1
ATOM 630 O O . ASP A 1 87 ? 11.303 -13.233 -0.127 1.00 92.12 87 ASP A O 1
ATOM 634 N N . ASN A 1 88 ? 9.488 -12.485 0.936 1.00 96.75 88 ASN A N 1
ATOM 635 C CA . ASN A 1 88 ? 9.779 -13.166 2.194 1.00 96.75 88 ASN A CA 1
ATOM 636 C C . ASN A 1 88 ? 8.482 -13.561 2.895 1.00 96.75 88 ASN A C 1
ATOM 638 O O . ASN A 1 88 ? 7.803 -12.727 3.495 1.00 96.75 88 ASN A O 1
ATOM 642 N N . GLU A 1 89 ? 8.206 -14.860 2.888 1.00 96.31 89 GLU A N 1
ATOM 643 C CA . GLU A 1 89 ? 6.987 -15.457 3.431 1.00 96.31 89 GLU A CA 1
ATOM 644 C C . GLU A 1 89 ? 6.685 -15.036 4.880 1.00 96.31 89 GLU A C 1
ATOM 646 O O . GLU A 1 89 ? 5.548 -14.721 5.212 1.00 96.31 89 GLU A O 1
ATOM 651 N N . ARG A 1 90 ? 7.694 -14.945 5.757 1.00 97.50 90 ARG A N 1
ATOM 652 C CA . ARG A 1 90 ? 7.471 -14.558 7.165 1.00 97.50 90 ARG A CA 1
ATOM 653 C C . ARG A 1 90 ? 7.057 -13.095 7.303 1.00 97.50 90 ARG A C 1
ATOM 655 O O . ARG A 1 90 ? 6.268 -12.754 8.180 1.00 97.50 90 ARG A O 1
ATOM 662 N N . ILE A 1 91 ? 7.610 -12.226 6.456 1.00 96.44 91 ILE A N 1
ATOM 663 C CA . ILE A 1 91 ? 7.249 -10.805 6.424 1.00 96.44 91 ILE A CA 1
ATOM 664 C C . ILE A 1 91 ? 5.829 -10.653 5.872 1.00 96.44 91 ILE A C 1
ATOM 666 O O . ILE A 1 91 ? 5.027 -9.936 6.466 1.00 96.44 91 ILE A O 1
ATOM 670 N N . LEU A 1 92 ? 5.502 -11.374 4.796 1.00 95.81 92 LEU A N 1
ATOM 671 C CA . LEU A 1 92 ? 4.161 -11.384 4.210 1.00 95.81 92 LEU A CA 1
ATOM 672 C C . LEU A 1 92 ? 3.112 -11.883 5.208 1.00 95.81 92 LEU A C 1
ATOM 674 O O . LEU A 1 92 ? 2.096 -11.219 5.399 1.00 95.81 92 LEU A O 1
ATOM 678 N N . GLN A 1 93 ? 3.389 -12.976 5.923 1.00 97.00 93 GLN A N 1
ATOM 679 C CA . GLN A 1 93 ? 2.529 -13.467 7.004 1.00 97.00 93 GLN A CA 1
ATOM 680 C C . GLN A 1 93 ? 2.291 -12.392 8.062 1.00 97.00 93 GLN A C 1
ATOM 682 O O . GLN A 1 93 ? 1.150 -12.149 8.451 1.00 97.00 93 GLN A O 1
ATOM 687 N N . ARG A 1 94 ? 3.341 -11.668 8.469 1.00 97.44 94 ARG A N 1
ATOM 688 C CA . ARG A 1 94 ? 3.182 -10.589 9.444 1.00 97.44 94 ARG A CA 1
ATOM 689 C C . ARG A 1 94 ? 2.340 -9.426 8.915 1.00 97.44 94 ARG A C 1
ATOM 691 O O . ARG A 1 94 ? 1.615 -8.815 9.695 1.00 97.44 94 ARG A O 1
ATOM 698 N N . TYR A 1 95 ? 2.413 -9.108 7.623 1.00 96.50 95 TYR A N 1
ATOM 699 C CA . TYR A 1 95 ? 1.516 -8.122 7.017 1.00 96.50 95 TYR A CA 1
ATOM 700 C C . TYR A 1 95 ? 0.061 -8.589 7.065 1.00 96.50 95 TYR A C 1
ATOM 702 O O . TYR A 1 95 ? -0.797 -7.826 7.498 1.00 96.50 95 TYR A O 1
ATOM 710 N N . LEU A 1 96 ? -0.213 -9.844 6.708 1.00 95.12 96 LEU A N 1
ATOM 711 C CA . LEU A 1 96 ? -1.569 -10.405 6.736 1.00 95.12 96 LEU A CA 1
ATOM 712 C C . LEU A 1 96 ? -2.183 -10.444 8.145 1.00 95.12 96 LEU A C 1
ATOM 714 O O . LEU A 1 96 ? -3.394 -10.333 8.282 1.00 95.12 96 LEU A O 1
ATOM 718 N N . GLU A 1 97 ? -1.366 -10.574 9.191 1.00 97.25 97 GLU A N 1
ATOM 719 C CA . GLU A 1 97 ? -1.831 -10.534 10.585 1.00 97.25 97 GLU A CA 1
ATOM 720 C C . GLU A 1 97 ? -2.211 -9.130 11.082 1.00 97.25 97 GLU A C 1
ATOM 722 O O . GLU A 1 97 ? -2.975 -9.008 12.038 1.00 97.25 97 GLU A O 1
ATOM 727 N N . VAL A 1 98 ? -1.612 -8.078 10.513 1.00 96.69 98 VAL A N 1
ATOM 728 C CA . VAL A 1 98 ? -1.689 -6.705 11.050 1.00 96.69 98 VAL A CA 1
ATOM 729 C C . VAL A 1 98 ? -2.588 -5.800 10.214 1.00 96.69 98 VAL A C 1
ATOM 731 O O . VAL A 1 98 ? -3.160 -4.854 10.750 1.00 96.69 98 VAL A O 1
ATOM 734 N N . LEU A 1 99 ? -2.674 -6.040 8.907 1.00 97.81 99 LEU A N 1
ATOM 735 C CA . LEU A 1 99 ? -3.446 -5.204 7.997 1.00 97.81 99 LEU A CA 1
ATOM 736 C C . LEU A 1 99 ? -4.931 -5.576 8.039 1.00 97.81 99 LEU A C 1
ATOM 738 O O . LEU A 1 99 ? -5.294 -6.742 7.916 1.00 97.81 99 LEU A O 1
ATOM 742 N N . ASP A 1 100 ? -5.788 -4.562 8.118 1.00 97.94 100 ASP A N 1
ATOM 743 C CA . ASP A 1 100 ? -7.245 -4.710 8.031 1.00 97.94 100 ASP A CA 1
ATOM 744 C C . ASP A 1 100 ? -7.730 -4.776 6.572 1.00 97.94 100 ASP A C 1
ATOM 746 O O . ASP A 1 100 ? -8.858 -5.180 6.287 1.00 97.94 100 ASP A O 1
ATOM 750 N N . GLY A 1 101 ? -6.887 -4.348 5.631 1.00 97.62 101 GLY A N 1
ATOM 751 C CA . GLY A 1 101 ? -7.185 -4.351 4.206 1.00 97.62 101 GLY A CA 1
ATOM 752 C C . GLY A 1 101 ? -5.975 -4.002 3.348 1.00 97.62 101 GLY A C 1
ATOM 753 O O . GLY A 1 101 ? -4.918 -3.606 3.846 1.00 97.62 101 GLY A O 1
ATOM 754 N N . LEU A 1 102 ? -6.145 -4.145 2.034 1.00 97.50 102 LEU A N 1
ATOM 755 C CA . LEU A 1 102 ? -5.087 -3.955 1.049 1.00 97.50 102 LEU A CA 1
ATOM 756 C C . LEU A 1 102 ? -5.606 -3.167 -0.159 1.00 97.50 102 LEU A C 1
ATOM 758 O O . LEU A 1 102 ? -6.671 -3.468 -0.695 1.00 97.50 102 LEU A O 1
ATOM 762 N N . VAL A 1 103 ? -4.824 -2.188 -0.607 1.00 97.75 103 VAL A N 1
ATOM 763 C CA . VAL A 1 103 ? -4.978 -1.509 -1.894 1.00 97.75 103 VAL A CA 1
ATOM 764 C C . VAL A 1 103 ? -3.894 -2.013 -2.835 1.00 97.75 103 VAL A C 1
ATOM 766 O O . VAL A 1 103 ? -2.701 -1.837 -2.579 1.00 97.75 103 VAL A O 1
ATOM 769 N N . LEU A 1 104 ? -4.331 -2.614 -3.939 1.00 95.06 104 LEU A N 1
ATOM 770 C CA . LEU A 1 104 ? -3.468 -2.975 -5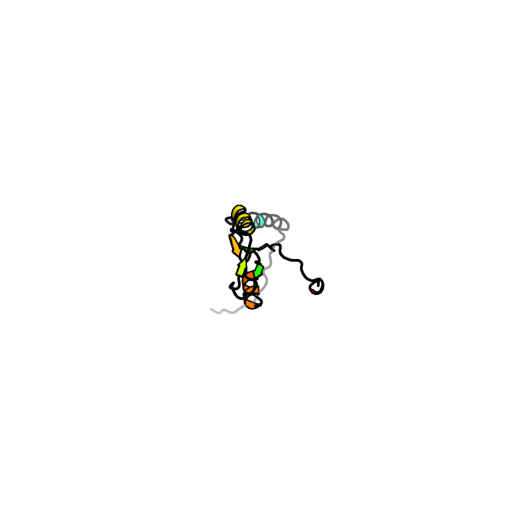.055 1.00 95.06 104 LEU A CA 1
ATOM 771 C C . LEU A 1 104 ? -3.391 -1.776 -5.997 1.00 95.06 104 LEU A C 1
ATOM 773 O O . LEU A 1 104 ? -4.369 -1.449 -6.672 1.00 95.06 104 LEU A O 1
ATOM 777 N N . ILE A 1 105 ? -2.254 -1.085 -5.994 1.00 94.31 105 ILE A N 1
ATOM 778 C CA . ILE A 1 105 ? -2.042 0.036 -6.909 1.00 94.31 105 ILE A CA 1
ATOM 779 C C . ILE A 1 105 ? -1.867 -0.478 -8.340 1.00 94.31 105 ILE A C 1
ATOM 781 O O . ILE A 1 105 ? -1.371 -1.584 -8.557 1.00 94.31 105 ILE A O 1
ATOM 785 N N . GLY A 1 106 ? -2.265 0.338 -9.315 1.00 87.75 106 GLY A N 1
ATOM 786 C CA . GLY A 1 106 ? -1.959 0.063 -10.719 1.00 87.75 106 GLY A CA 1
ATOM 787 C C . GLY A 1 106 ? -0.451 0.083 -11.001 1.00 87.75 106 GLY A C 1
ATOM 788 O O . GLY A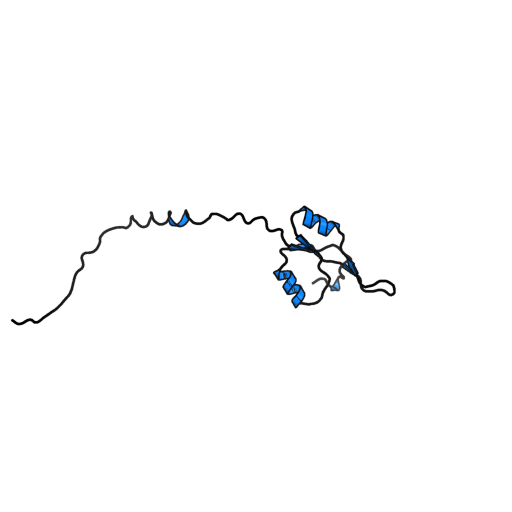 1 106 ? 0.329 0.646 -10.231 1.00 87.75 106 GLY A O 1
ATOM 789 N N . GLY A 1 107 ? -0.058 -0.500 -12.130 1.00 85.06 107 GLY A N 1
ATOM 790 C CA . GLY A 1 107 ? 1.328 -0.587 -12.585 1.00 85.06 107 GLY A CA 1
ATOM 791 C C . GLY A 1 107 ? 1.401 -1.046 -14.039 1.00 85.06 107 GLY A C 1
ATOM 792 O O . GLY A 1 107 ? 0.409 -0.950 -14.762 1.00 85.06 107 GLY A O 1
ATOM 793 N N . ASP A 1 108 ? 2.572 -1.528 -14.446 1.00 83.06 108 ASP A N 1
ATOM 794 C CA . ASP A 1 108 ? 2.781 -2.109 -15.773 1.00 83.06 108 ASP A CA 1
ATOM 795 C C . ASP A 1 108 ? 1.969 -3.401 -15.962 1.00 83.06 108 ASP A C 1
ATOM 797 O O . ASP A 1 108 ? 1.558 -4.054 -14.996 1.00 83.06 108 ASP A O 1
ATOM 801 N N . ASP A 1 109 ? 1.756 -3.779 -17.223 1.00 87.62 109 ASP A N 1
ATOM 802 C CA . ASP A 1 109 ? 1.024 -4.994 -17.566 1.00 87.62 109 ASP A CA 1
ATOM 803 C C . ASP A 1 109 ? 1.721 -6.249 -17.021 1.00 87.62 109 ASP A C 1
ATOM 805 O O . ASP A 1 109 ? 2.938 -6.426 -17.127 1.00 87.62 109 ASP A O 1
ATOM 809 N N . ILE A 1 110 ? 0.920 -7.155 -16.460 1.00 85.19 110 ILE A N 1
ATOM 810 C CA . ILE A 1 110 ? 1.391 -8.455 -15.984 1.00 85.19 110 ILE A CA 1
ATOM 811 C C . ILE A 1 110 ? 1.610 -9.363 -17.208 1.00 85.19 110 ILE A C 1
ATOM 813 O O . ILE A 1 110 ? 0.670 -9.523 -18.000 1.00 85.19 110 ILE A O 1
ATOM 817 N N . PRO A 1 111 ? 2.799 -9.982 -17.364 1.00 88.75 111 PRO A N 1
ATOM 818 C CA . PRO A 1 111 ? 3.065 -10.916 -18.453 1.00 88.75 111 PRO A CA 1
ATOM 819 C C . PRO A 1 111 ? 2.037 -12.059 -18.484 1.00 88.75 111 PRO A C 1
ATOM 821 O O . PRO A 1 111 ? 1.705 -12.584 -17.416 1.00 88.75 111 PRO A O 1
ATOM 824 N N . PRO A 1 112 ? 1.542 -12.482 -19.664 1.00 93.31 112 PRO A N 1
ATOM 825 C CA . PRO A 1 112 ? 0.533 -13.537 -19.764 1.00 93.31 112 PRO A CA 1
ATOM 826 C C . PRO A 1 112 ? 0.936 -14.870 -19.131 1.00 93.31 112 PRO A C 1
ATOM 828 O O . PRO A 1 112 ? 0.079 -15.625 -18.687 1.00 93.31 112 PRO A O 1
ATOM 831 N N . GLU A 1 113 ? 2.234 -15.161 -19.053 1.00 94.19 113 GLU A N 1
ATOM 832 C CA . GLU A 1 113 ? 2.776 -16.371 -18.428 1.00 94.19 113 GLU A CA 1
ATOM 833 C C . GLU A 1 113 ? 2.556 -16.406 -16.911 1.00 94.19 113 GLU A C 1
ATOM 835 O O . GLU A 1 113 ? 2.659 -17.463 -16.293 1.00 94.19 113 GLU A O 1
ATOM 840 N N . MET A 1 114 ? 2.272 -15.249 -16.313 1.00 86.25 114 MET A N 1
ATOM 841 C CA . MET A 1 114 ? 1.983 -15.093 -14.890 1.00 86.25 114 MET A CA 1
ATOM 842 C C . MET A 1 114 ? 0.478 -15.126 -14.600 1.00 86.25 114 MET A C 1
ATOM 844 O O . MET A 1 114 ? 0.072 -14.929 -13.453 1.00 86.25 114 MET A O 1
ATOM 848 N N . TYR A 1 115 ? -0.361 -15.345 -15.618 1.00 88.00 115 TYR A N 1
ATOM 849 C CA . TYR A 1 115 ? -1.776 -15.638 -15.412 1.00 88.00 115 TYR A CA 1
ATOM 850 C C . TYR A 1 115 ? -1.891 -17.077 -14.888 1.00 88.00 115 TYR A C 1
ATOM 852 O O . TYR A 1 115 ? -1.204 -17.973 -15.375 1.00 88.00 115 TYR A O 1
ATOM 860 N N . GLY A 1 116 ? -2.697 -17.269 -13.842 1.00 80.62 116 GLY A N 1
ATOM 861 C CA . GLY A 1 116 ? -2.828 -18.546 -13.126 1.00 80.62 116 GLY A CA 1
ATOM 862 C C . GLY A 1 116 ? -3.524 -19.656 -13.902 1.00 80.62 116 GLY A C 1
ATOM 863 O O . GLY A 1 116 ? -4.323 -19.344 -14.814 1.00 80.62 116 GLY A O 1
#